Protein AF-A0A447P394-F1 (afdb_monomer)

Radius of gyration: 17.94 Å; Cα contacts (8 Å, |Δi|>4): 133; chains: 1; bounding box: 51×31×43 Å

Secondary structure (DSSP, 8-state):
---TT--HHHHHHHHTS-HHHHHHHHHHHHHHHHHHHHHH--SSPPPEEE-GGG-EEESSTTSPEEEEEEETTEEEEEEESSS------------SS------------GGGGS--

InterPro domains:
  IPR037143 4'-phosphopantetheinyl transferase domain superfamily [G3DSA:3.90.470.20] (10-100)
  IPR037143 4'-phosphopantetheinyl transferase domain superfamily [SSF56214] (18-76)

Organism: NCBI:txid1160765

Nearest PDB structures (foldseek):
  1qr0-assembly1_A  TM=7.899E-01  e=1.408E-03  Bacillus subtilis
  1ftf-assembly1_C  TM=7.810E-01  e=9.861E-02  Streptococcus pneumoniae
  2qlz-assembly1_A  TM=2.140E-01  e=2.091E+00  unclassified
  2xig-assembly1_C  TM=2.337E-01  e=6.049E+00  Helicobacter pylori 26695
  2qlz-assembly2_C  TM=2.246E-01  e=9.010E+00  unclassified

Solvent-accessible surface area (backbone atoms only — not comparable to full-atom values): 7381 Å² total; per-residue (Å²): 136,80,51,89,28,57,40,71,66,56,57,55,55,37,69,76,39,60,70,82,54,23,56,54,50,53,51,50,52,25,53,50,20,52,50,40,28,76,75,70,68,38,73,51,42,73,61,72,40,70,44,87,94,69,47,63,41,57,68,57,81,89,54,64,28,46,24,73,28,63,30,92,91,45,73,48,75,45,76,26,94,64,72,79,50,84,48,87,54,79,70,85,75,82,73,86,78,75,96,68,100,74,81,74,77,72,85,66,59,79,77,74,68,78,80,119

pLDDT: mean 84.81, std 17.84, range [40.28, 97.94]

Structure (mmCIF, N/CA/C/O backbone):
data_AF-A0A447P394-F1
#
_entry.id   AF-A0A447P394-F1
#
loop_
_atom_site.group_PDB
_atom_site.id
_atom_site.type_symbol
_atom_site.label_atom_id
_atom_site.label_alt_id
_atom_site.label_comp_id
_atom_site.label_asym_id
_atom_site.label_entity_id
_atom_site.label_seq_id
_atom_site.pdbx_PDB_ins_code
_atom_site.Cartn_x
_atom_site.Cartn_y
_atom_site.Cartn_z
_atom_site.occupancy
_atom_site.B_iso_or_equiv
_atom_site.auth_seq_id
_atom_site.auth_comp_id
_atom_site.auth_asym_id
_atom_site.auth_atom_id
_atom_site.pdbx_PDB_model_num
ATOM 1 N N . MET A 1 1 ? 1.479 -15.631 -7.890 1.00 55.25 1 MET A N 1
ATOM 2 C CA . MET A 1 1 ? 0.021 -15.414 -8.017 1.00 55.25 1 MET A CA 1
ATOM 3 C C . MET A 1 1 ? -0.267 -13.953 -7.721 1.00 55.25 1 MET A C 1
ATOM 5 O O . MET A 1 1 ? 0.399 -13.396 -6.858 1.00 55.25 1 MET A O 1
ATOM 9 N N . VAL A 1 2 ? -1.174 -13.323 -8.465 1.00 76.94 2 VAL A N 1
ATOM 10 C CA . VAL A 1 2 ? -1.636 -11.955 -8.175 1.00 76.94 2 VAL A CA 1
ATOM 11 C C . VAL A 1 2 ? -2.869 -12.081 -7.276 1.00 76.94 2 VAL A C 1
ATOM 13 O O . VAL A 1 2 ? -3.701 -12.941 -7.552 1.00 76.94 2 VAL A O 1
ATOM 16 N N . SER A 1 3 ? -2.949 -11.315 -6.182 1.00 82.44 3 SER A N 1
ATOM 17 C CA . SER A 1 3 ? -4.080 -11.415 -5.244 1.00 82.44 3 SER A CA 1
ATOM 18 C C . SER A 1 3 ? -5.396 -11.106 -5.962 1.00 82.44 3 SER A C 1
ATOM 20 O O . SER A 1 3 ? -5.480 -10.130 -6.706 1.00 82.44 3 SER A O 1
ATOM 22 N N . ILE A 1 4 ? -6.422 -11.928 -5.718 1.00 92.19 4 ILE A N 1
ATOM 23 C CA . ILE A 1 4 ? -7.781 -11.721 -6.250 1.00 92.19 4 ILE A CA 1
ATOM 24 C C . ILE A 1 4 ? -8.477 -10.509 -5.621 1.00 92.19 4 ILE A C 1
ATOM 26 O O . ILE A 1 4 ? -9.520 -10.085 -6.101 1.00 92.19 4 ILE A O 1
ATOM 30 N N . ARG A 1 5 ? -7.904 -9.972 -4.539 1.00 95.56 5 ARG A N 1
ATOM 31 C CA . ARG A 1 5 ? -8.424 -8.832 -3.779 1.00 95.56 5 ARG A CA 1
ATOM 32 C C . ARG A 1 5 ? -7.877 -7.501 -4.284 1.00 95.56 5 ARG A C 1
ATOM 34 O O . ARG A 1 5 ? -8.096 -6.470 -3.658 1.00 95.56 5 ARG A O 1
ATOM 41 N N . LEU A 1 6 ? -7.107 -7.503 -5.372 1.00 95.31 6 LEU A N 1
ATOM 42 C CA . LEU A 1 6 ? -6.669 -6.263 -5.997 1.00 95.31 6 LEU A CA 1
ATOM 43 C C . LEU A 1 6 ? -7.812 -5.631 -6.777 1.00 95.31 6 LEU A C 1
ATOM 45 O O . LEU A 1 6 ? -8.482 -6.288 -7.570 1.00 95.31 6 LEU A O 1
ATOM 49 N N . SER A 1 7 ? -7.961 -4.323 -6.603 1.00 92.44 7 SER A N 1
ATOM 50 C CA . SER A 1 7 ? -8.903 -3.544 -7.386 1.00 92.44 7 SER A CA 1
ATOM 51 C C . SER A 1 7 ? -8.500 -3.476 -8.859 1.00 92.44 7 SER A C 1
ATOM 53 O O . SER A 1 7 ? -7.319 -3.545 -9.232 1.00 92.44 7 SER A O 1
ATOM 55 N N . SER A 1 8 ? -9.487 -3.253 -9.726 1.00 90.94 8 SER A N 1
ATOM 56 C CA . SER A 1 8 ? -9.238 -3.038 -11.159 1.00 90.94 8 SER A CA 1
ATOM 57 C C . SER A 1 8 ? -8.299 -1.850 -11.408 1.00 90.94 8 SER A C 1
ATOM 59 O O . SER A 1 8 ? -7.454 -1.907 -12.305 1.00 90.94 8 SER A O 1
ATOM 61 N N . SER A 1 9 ? -8.382 -0.799 -10.582 1.00 91.25 9 SER A N 1
ATOM 62 C CA . SER A 1 9 ? -7.489 0.362 -10.662 1.00 91.25 9 SER A CA 1
ATOM 63 C C . SER A 1 9 ? -6.030 -0.008 -10.387 1.00 91.25 9 SER A C 1
ATOM 65 O O . SER A 1 9 ? -5.157 0.433 -11.134 1.00 91.25 9 SER A O 1
ATOM 67 N N . CYS A 1 10 ? -5.756 -0.899 -9.424 1.00 93.31 10 CYS A N 1
ATOM 68 C CA . CYS A 1 10 ? -4.403 -1.414 -9.193 1.00 93.31 10 CYS A CA 1
ATOM 69 C C . CYS A 1 10 ? -3.853 -2.137 -10.430 1.00 93.31 10 CYS A C 1
ATOM 71 O O . CYS A 1 10 ? -2.692 -1.951 -10.793 1.00 93.31 10 CYS A O 1
ATOM 73 N N . HIS A 1 11 ? -4.669 -2.947 -11.109 1.00 93.06 11 HIS A N 1
ATOM 74 C CA . HIS A 1 11 ? -4.234 -3.637 -12.326 1.00 93.06 11 HIS A CA 1
ATOM 75 C C . HIS A 1 11 ? -3.952 -2.678 -13.486 1.00 93.06 11 HIS A C 1
ATOM 77 O O . HIS A 1 11 ? -2.992 -2.886 -14.231 1.00 93.06 11 HIS A O 1
ATOM 83 N N . ILE A 1 12 ? -4.766 -1.632 -13.640 1.00 94.06 12 ILE A N 1
ATOM 84 C CA . ILE A 1 12 ? -4.570 -0.600 -14.664 1.00 94.06 12 ILE A CA 1
ATOM 85 C C . ILE A 1 12 ? -3.292 0.194 -14.375 1.00 94.06 12 ILE A C 1
ATOM 87 O O . ILE A 1 12 ? -2.448 0.325 -15.260 1.00 94.06 12 ILE A O 1
ATOM 91 N N . GLU A 1 13 ? -3.096 0.647 -13.134 1.00 94.25 13 GLU A N 1
ATOM 92 C CA . GLU A 1 13 ? -1.883 1.362 -12.722 1.00 94.25 13 GLU A CA 1
ATOM 93 C C . GLU A 1 13 ? -0.634 0.504 -12.951 1.00 94.25 13 GLU A C 1
ATOM 95 O O . GLU A 1 13 ? 0.329 0.948 -13.576 1.00 94.25 13 GLU A O 1
ATOM 100 N N . ALA A 1 14 ? -0.679 -0.768 -12.545 1.00 94.69 14 ALA A N 1
ATOM 101 C CA . ALA A 1 14 ? 0.417 -1.708 -12.735 1.00 94.69 14 ALA A CA 1
ATOM 102 C C . ALA A 1 14 ? 0.816 -1.872 -14.211 1.00 94.69 14 ALA A C 1
ATOM 104 O O . ALA A 1 14 ? 2.005 -1.994 -14.509 1.00 94.69 14 ALA A O 1
ATOM 105 N N . ARG A 1 15 ? -0.147 -1.868 -15.146 1.00 94.69 15 ARG A N 1
ATOM 106 C CA . ARG A 1 15 ? 0.130 -1.975 -16.592 1.00 94.69 15 ARG A CA 1
ATOM 107 C C . ARG A 1 15 ? 0.914 -0.780 -17.130 1.00 94.69 15 ARG A C 1
ATOM 109 O O . ARG A 1 15 ? 1.709 -0.970 -18.046 1.00 94.69 15 ARG A O 1
ATOM 116 N N . ASN A 1 16 ? 0.749 0.393 -16.523 1.00 95.75 16 ASN A N 1
ATOM 117 C CA . ASN A 1 16 ? 1.428 1.626 -16.919 1.00 95.75 16 ASN A CA 1
ATOM 118 C C . ASN A 1 16 ? 2.845 1.757 -16.325 1.00 95.75 16 ASN A C 1
ATOM 120 O O . ASN A 1 16 ? 3.561 2.707 -16.639 1.00 95.75 16 ASN A O 1
ATOM 124 N N . LEU A 1 17 ? 3.277 0.818 -15.474 1.00 94.56 17 LEU A N 1
ATOM 125 C CA . LEU A 1 17 ? 4.602 0.834 -14.853 1.00 94.56 17 LEU A CA 1
ATOM 126 C C . LEU A 1 17 ? 5.644 0.037 -15.664 1.00 94.56 17 LEU A C 1
ATOM 128 O O . LEU A 1 17 ? 5.331 -1.025 -16.212 1.00 94.56 17 LEU A O 1
ATOM 132 N N . PRO A 1 18 ? 6.928 0.456 -15.645 1.00 95.38 18 PRO A N 1
ATOM 133 C CA . PRO A 1 18 ? 8.033 -0.364 -16.137 1.00 95.38 18 PRO A CA 1
ATOM 134 C C . PRO A 1 18 ? 8.060 -1.741 -15.462 1.00 95.38 18 PRO A C 1
ATOM 136 O O . PRO A 1 18 ? 7.773 -1.849 -14.269 1.00 95.38 18 PRO A O 1
ATOM 139 N N . ALA A 1 19 ? 8.477 -2.785 -16.185 1.00 90.44 19 ALA A N 1
ATOM 140 C CA . ALA A 1 19 ? 8.391 -4.177 -15.722 1.00 90.44 19 ALA A CA 1
ATOM 141 C C . ALA A 1 19 ? 8.983 -4.409 -14.315 1.00 90.44 19 ALA A C 1
ATOM 143 O O . ALA A 1 19 ? 8.350 -5.052 -13.478 1.00 90.44 19 ALA A O 1
ATOM 144 N N . HIS A 1 20 ? 10.149 -3.821 -14.021 1.00 85.88 20 HIS A N 1
ATOM 145 C CA . HIS A 1 20 ? 10.804 -3.946 -12.713 1.00 85.88 20 HIS A CA 1
ATOM 146 C C . HIS A 1 20 ? 10.006 -3.298 -11.563 1.00 85.88 20 HIS A C 1
ATOM 148 O O . HIS A 1 20 ? 10.051 -3.778 -10.431 1.00 85.88 20 HIS A O 1
ATOM 154 N N . ARG A 1 21 ? 9.245 -2.227 -11.838 1.00 91.25 21 ARG A N 1
ATOM 155 C CA . ARG A 1 21 ? 8.359 -1.571 -10.859 1.00 91.25 21 ARG A CA 1
ATOM 156 C C . ARG A 1 21 ? 7.014 -2.272 -10.756 1.00 91.25 21 ARG A C 1
ATOM 158 O O . ARG A 1 21 ? 6.488 -2.386 -9.656 1.00 91.25 21 ARG A O 1
ATOM 165 N N . ARG A 1 22 ? 6.491 -2.778 -11.876 1.00 94.81 22 ARG A N 1
ATOM 166 C CA . ARG A 1 22 ? 5.201 -3.471 -11.954 1.00 94.81 22 ARG A CA 1
ATOM 167 C C . ARG A 1 22 ? 5.134 -4.666 -11.010 1.00 94.81 22 ARG A C 1
ATOM 169 O O . ARG A 1 22 ? 4.173 -4.789 -10.258 1.00 94.81 22 ARG A O 1
ATOM 176 N N . THR A 1 23 ? 6.163 -5.514 -11.008 1.00 92.25 23 THR A N 1
ATOM 177 C CA . THR A 1 23 ? 6.204 -6.691 -10.125 1.00 92.25 23 THR A CA 1
ATOM 178 C C . THR A 1 23 ? 6.201 -6.290 -8.652 1.00 92.25 23 THR A C 1
ATOM 180 O O . THR A 1 23 ? 5.413 -6.826 -7.879 1.00 92.25 23 THR A O 1
ATOM 183 N N . ARG A 1 24 ? 7.030 -5.310 -8.265 1.00 93.19 24 ARG A N 1
ATOM 184 C CA . ARG A 1 24 ? 7.086 -4.808 -6.881 1.00 93.19 24 ARG A CA 1
ATOM 185 C C . ARG A 1 24 ? 5.772 -4.169 -6.444 1.00 93.19 24 ARG A C 1
ATOM 187 O O . ARG A 1 24 ? 5.320 -4.433 -5.339 1.00 93.19 24 ARG A O 1
ATOM 194 N N . PHE A 1 25 ? 5.163 -3.374 -7.320 1.00 95.00 25 PHE A N 1
ATOM 195 C CA . PHE A 1 25 ? 3.874 -2.736 -7.081 1.00 95.00 25 PHE A CA 1
ATOM 196 C C . PHE A 1 25 ? 2.764 -3.769 -6.848 1.00 95.00 25 PHE A C 1
ATOM 198 O O . PHE A 1 25 ? 2.064 -3.701 -5.845 1.00 95.00 25 PHE A O 1
ATOM 205 N N . LEU A 1 26 ? 2.631 -4.766 -7.729 1.00 95.81 26 LEU A N 1
ATOM 206 C CA . LEU A 1 26 ? 1.613 -5.810 -7.572 1.00 95.81 26 LEU A CA 1
ATOM 207 C C . LEU A 1 26 ? 1.853 -6.666 -6.324 1.00 95.81 26 LEU A C 1
ATOM 209 O O . LEU A 1 26 ? 0.895 -7.021 -5.642 1.00 95.81 26 LEU A O 1
ATOM 213 N N . ALA A 1 27 ? 3.112 -6.983 -6.012 1.00 94.94 27 ALA A N 1
ATOM 214 C CA . ALA A 1 27 ? 3.458 -7.762 -4.829 1.00 94.94 27 ALA A CA 1
ATOM 215 C C . ALA A 1 27 ? 3.126 -7.013 -3.529 1.00 94.94 27 ALA A C 1
ATOM 217 O O . ALA A 1 27 ? 2.492 -7.586 -2.647 1.00 94.94 27 ALA A O 1
ATOM 218 N N . SER A 1 28 ? 3.498 -5.732 -3.418 1.00 96.19 28 SER A N 1
ATOM 219 C CA . SER A 1 28 ? 3.218 -4.937 -2.216 1.00 96.19 28 SER A CA 1
ATOM 220 C C . SER A 1 28 ? 1.730 -4.663 -2.026 1.00 96.19 28 SER A C 1
ATOM 222 O O . SER A 1 28 ? 1.220 -4.814 -0.917 1.00 96.19 28 SER A O 1
ATOM 224 N N . ARG A 1 29 ? 1.009 -4.332 -3.103 1.00 97.50 29 ARG A N 1
ATOM 225 C CA . ARG A 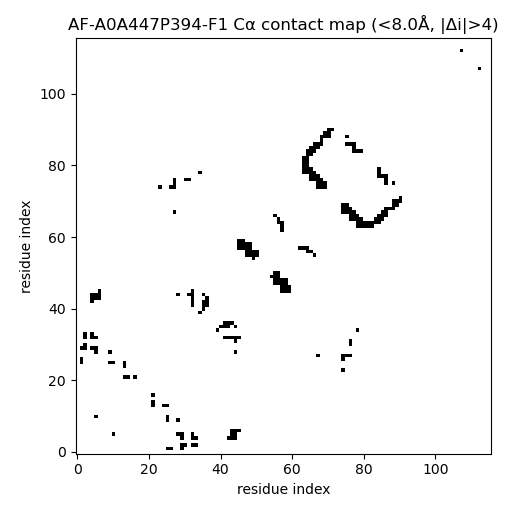1 29 ? -0.452 -4.172 -3.069 1.00 97.50 29 ARG A CA 1
ATOM 226 C C . ARG A 1 29 ? -1.148 -5.480 -2.721 1.00 97.50 29 ARG A C 1
ATOM 228 O O . ARG A 1 29 ? -2.059 -5.468 -1.905 1.00 97.50 29 ARG A O 1
ATOM 235 N N . GLY A 1 30 ? -0.695 -6.596 -3.294 1.00 97.50 30 GLY A N 1
ATOM 236 C CA . GLY A 1 30 ? -1.232 -7.919 -2.995 1.00 97.50 30 GLY A CA 1
ATOM 237 C C . GLY A 1 30 ? -1.071 -8.257 -1.519 1.00 97.50 30 GLY A C 1
ATOM 238 O O . GLY A 1 30 ? -2.058 -8.563 -0.868 1.00 97.50 30 GLY A O 1
ATOM 239 N N . LEU A 1 31 ? 0.139 -8.112 -0.971 1.00 97.06 31 LEU A N 1
ATOM 240 C CA . LEU A 1 31 ? 0.400 -8.386 0.443 1.00 97.06 31 LEU A CA 1
ATOM 241 C C . LEU A 1 31 ? -0.459 -7.516 1.371 1.00 97.06 31 LEU A C 1
ATOM 243 O O . LEU A 1 31 ? -1.044 -8.023 2.323 1.00 97.06 31 LEU A O 1
ATOM 247 N N . LEU A 1 32 ? -0.582 -6.221 1.069 1.00 97.88 32 LEU A N 1
ATOM 248 C CA . LEU A 1 32 ? -1.448 -5.324 1.830 1.00 97.88 32 LEU A CA 1
ATOM 249 C C . LEU A 1 32 ? -2.928 -5.732 1.728 1.00 97.88 32 LEU A C 1
ATOM 251 O O . LEU A 1 32 ? -3.626 -5.697 2.733 1.00 97.88 32 LEU A O 1
ATOM 255 N N . ALA A 1 33 ? -3.398 -6.164 0.554 1.00 97.94 33 ALA A N 1
ATOM 256 C CA . ALA A 1 33 ? -4.774 -6.627 0.359 1.00 97.94 33 ALA A CA 1
ATOM 257 C C . ALA A 1 33 ? -5.070 -7.888 1.181 1.00 97.94 33 ALA A C 1
ATOM 259 O O . ALA A 1 33 ? -6.115 -7.987 1.818 1.00 97.94 33 ALA A O 1
ATOM 260 N N . GLU A 1 34 ? -4.123 -8.829 1.210 1.00 97.31 34 GLU A N 1
ATOM 261 C CA . GLU A 1 34 ? -4.202 -10.021 2.053 1.00 97.31 34 GLU A CA 1
ATOM 262 C C . GLU A 1 34 ? -4.269 -9.652 3.541 1.00 97.31 34 GLU A C 1
ATOM 264 O O . GLU A 1 34 ? -5.128 -10.164 4.252 1.00 97.31 34 GLU A O 1
ATOM 269 N N . LEU A 1 35 ? -3.419 -8.733 4.014 1.00 96.56 35 LEU A N 1
ATOM 270 C CA . LEU A 1 35 ? -3.440 -8.275 5.410 1.00 96.56 35 LEU A CA 1
ATOM 271 C C . LEU A 1 35 ? -4.759 -7.581 5.774 1.00 96.56 35 LEU A C 1
ATOM 273 O O . LEU A 1 35 ? -5.328 -7.868 6.825 1.00 96.56 35 LEU A O 1
ATOM 277 N N . MET A 1 36 ? -5.273 -6.714 4.897 1.00 97.31 36 MET A N 1
ATOM 278 C CA . MET A 1 36 ? -6.566 -6.049 5.090 1.00 97.31 36 MET A CA 1
ATOM 279 C C . MET A 1 36 ? -7.717 -7.056 5.174 1.00 97.31 36 MET A C 1
ATOM 281 O O . MET A 1 36 ? -8.592 -6.925 6.029 1.00 97.31 36 MET A O 1
ATOM 285 N N . PHE A 1 37 ? -7.698 -8.091 4.336 1.00 97.00 37 PHE A N 1
ATOM 286 C CA . PHE A 1 37 ? -8.684 -9.162 4.401 1.00 97.00 37 PHE A CA 1
ATOM 287 C C . PHE A 1 37 ? -8.564 -9.976 5.693 1.00 97.00 37 PHE A C 1
ATOM 289 O O . PHE A 1 37 ? -9.561 -10.179 6.379 1.00 97.00 37 PHE A O 1
ATOM 296 N N . MET A 1 38 ? -7.354 -10.412 6.048 1.00 96.19 38 MET A N 1
ATOM 297 C CA . MET A 1 38 ? -7.128 -11.268 7.216 1.00 96.19 38 MET A CA 1
ATOM 298 C C . MET A 1 38 ? -7.446 -10.570 8.543 1.00 96.19 38 MET A C 1
ATOM 300 O O . MET A 1 38 ? -7.933 -11.227 9.458 1.00 96.19 38 MET A O 1
ATOM 304 N N . LEU A 1 39 ? -7.166 -9.269 8.662 1.00 95.00 39 LEU A N 1
ATOM 305 C CA . LEU A 1 39 ? -7.286 -8.539 9.930 1.00 95.00 39 LEU A CA 1
ATOM 306 C C . LEU A 1 39 ? -8.580 -7.727 10.051 1.00 95.00 39 LEU A C 1
ATOM 308 O O . LEU A 1 39 ? -9.059 -7.523 11.163 1.00 95.00 39 LEU A O 1
ATOM 312 N N . TYR A 1 40 ? -9.157 -7.284 8.930 1.00 95.50 40 TYR A N 1
ATOM 313 C CA . TYR A 1 40 ? -10.333 -6.403 8.917 1.00 95.50 40 TYR A CA 1
ATOM 314 C C . TYR A 1 40 ? -11.501 -6.948 8.083 1.00 95.50 40 TYR A C 1
ATOM 316 O O . TYR A 1 40 ? -12.532 -6.290 7.979 1.00 95.50 40 TYR A O 1
ATOM 324 N N . GLY A 1 41 ? -11.367 -8.126 7.461 1.00 96.69 41 GLY A N 1
ATOM 325 C CA . GLY A 1 41 ? -12.419 -8.723 6.628 1.00 96.69 41 GLY A CA 1
ATOM 326 C C . GLY A 1 41 ? -12.682 -7.981 5.313 1.00 96.69 41 GLY A C 1
ATOM 327 O O . GLY A 1 41 ? -13.685 -8.234 4.648 1.00 96.69 41 GLY A O 1
ATOM 328 N N . ILE A 1 42 ? -11.800 -7.059 4.918 1.00 97.00 42 ILE A N 1
ATOM 329 C CA . ILE A 1 42 ? -11.984 -6.221 3.732 1.00 97.00 42 ILE A CA 1
ATOM 330 C C . ILE A 1 42 ? -11.607 -7.016 2.471 1.00 97.00 42 ILE A C 1
ATOM 332 O O . ILE A 1 42 ? -10.449 -7.372 2.259 1.00 97.00 42 ILE A O 1
ATOM 336 N N . GLY A 1 43 ? -12.611 -7.321 1.643 1.00 96.69 43 GLY A N 1
ATOM 337 C CA . GLY A 1 43 ? -12.492 -8.221 0.487 1.00 96.69 43 GLY A CA 1
ATOM 338 C C . GLY A 1 43 ? -11.797 -7.642 -0.750 1.00 96.69 43 GLY A C 1
ATOM 339 O O . GLY A 1 43 ? -11.401 -8.406 -1.627 1.00 96.69 43 GLY A O 1
ATOM 340 N N . GLU A 1 44 ? -11.615 -6.326 -0.819 1.00 97.31 44 GLU A N 1
ATOM 341 C CA . GLU A 1 44 ? -10.917 -5.634 -1.905 1.00 97.31 44 GLU A CA 1
ATOM 342 C C . GLU A 1 44 ? -10.003 -4.561 -1.314 1.00 97.31 44 GLU A C 1
ATOM 344 O O . GLU A 1 44 ? -10.388 -3.865 -0.376 1.00 97.31 44 GLU A O 1
ATOM 349 N N . LEU A 1 45 ? -8.788 -4.422 -1.849 1.00 97.69 45 LEU A N 1
ATOM 350 C CA . LEU A 1 45 ? -7.816 -3.448 -1.365 1.00 97.69 45 LEU A CA 1
ATOM 351 C C . LEU A 1 45 ? -8.404 -2.027 -1.421 1.00 97.69 45 LEU A C 1
ATOM 353 O O . LEU A 1 45 ? -8.697 -1.548 -2.522 1.00 97.69 45 LEU A O 1
ATOM 357 N N . PRO A 1 46 ? -8.512 -1.322 -0.278 1.00 97.00 46 PRO A N 1
ATOM 358 C CA . PRO A 1 46 ? -9.018 0.041 -0.267 1.00 97.00 46 PRO A CA 1
ATOM 359 C C . PRO A 1 46 ? -8.141 0.979 -1.089 1.00 97.00 46 PRO A C 1
ATOM 361 O O . PRO A 1 46 ? -6.942 0.755 -1.264 1.00 97.00 46 PRO A O 1
ATOM 364 N N . GLU A 1 47 ? -8.738 2.064 -1.575 1.00 96.56 47 GLU A N 1
ATOM 365 C CA . GLU A 1 47 ? -8.029 3.027 -2.407 1.00 96.56 47 GLU A CA 1
ATOM 366 C C . GLU A 1 47 ? -6.853 3.664 -1.656 1.00 96.56 47 GLU A C 1
ATOM 368 O O . GLU A 1 47 ? -6.991 4.130 -0.522 1.00 96.56 47 GLU A O 1
ATOM 373 N N . ILE A 1 48 ? -5.695 3.712 -2.318 1.00 96.56 48 ILE A N 1
ATOM 374 C CA . ILE A 1 48 ? -4.464 4.270 -1.765 1.00 96.56 48 ILE A CA 1
ATOM 375 C C . ILE A 1 48 ? -4.130 5.561 -2.494 1.00 96.56 48 ILE A C 1
ATOM 377 O O . ILE A 1 48 ? -3.988 5.585 -3.714 1.00 96.56 48 ILE A O 1
ATOM 381 N N . ILE A 1 49 ? -3.950 6.622 -1.719 1.00 95.19 49 ILE A N 1
ATOM 382 C CA . ILE A 1 49 ? -3.534 7.940 -2.182 1.00 95.19 49 ILE A CA 1
ATOM 383 C C . ILE A 1 49 ? -2.100 8.225 -1.741 1.00 95.19 49 ILE A C 1
ATOM 385 O O . ILE A 1 49 ? -1.594 7.650 -0.775 1.00 95.19 49 ILE A O 1
ATOM 389 N N . ILE A 1 50 ? -1.442 9.140 -2.445 1.00 93.88 50 ILE A N 1
ATOM 390 C CA . ILE A 1 50 ? -0.138 9.666 -2.047 1.00 93.88 50 ILE A CA 1
ATOM 391 C C . ILE A 1 50 ? -0.371 10.974 -1.293 1.00 93.88 50 ILE A C 1
ATOM 393 O O . ILE A 1 50 ? -0.876 11.941 -1.860 1.00 93.88 50 ILE A O 1
ATOM 397 N N . GLN A 1 51 ? -0.037 10.994 -0.004 1.00 89.31 51 GLN A N 1
ATOM 398 C CA . GLN A 1 51 ? -0.118 12.192 0.828 1.00 89.31 51 GLN A CA 1
ATOM 399 C C . GLN A 1 51 ? 1.032 13.166 0.523 1.00 89.31 51 GLN A C 1
ATOM 401 O O . GLN A 1 51 ? 1.976 12.858 -0.216 1.00 89.31 51 GLN A O 1
ATOM 406 N N . ALA A 1 52 ? 0.981 14.351 1.142 1.00 78.62 52 ALA A N 1
ATOM 407 C CA . ALA A 1 52 ? 2.093 15.294 1.133 1.00 78.62 52 ALA A CA 1
ATOM 408 C C . ALA A 1 52 ? 3.400 14.585 1.542 1.00 78.62 52 ALA A C 1
ATOM 410 O O . ALA A 1 52 ? 3.408 13.764 2.457 1.00 78.62 52 ALA A O 1
ATOM 411 N N . LYS A 1 53 ? 4.507 14.902 0.857 1.00 82.00 53 LYS A N 1
ATOM 412 C CA . LYS A 1 53 ? 5.827 14.246 1.002 1.00 82.00 53 LYS A CA 1
ATOM 413 C C . LYS A 1 53 ? 5.938 12.820 0.435 1.00 82.00 53 LYS A C 1
ATOM 415 O O . LYS A 1 53 ? 6.957 12.173 0.645 1.00 82.00 53 LYS A O 1
ATOM 420 N N . GLY A 1 54 ? 4.945 12.332 -0.310 1.00 86.88 54 GLY A N 1
ATOM 421 C CA . GLY A 1 54 ? 5.066 11.074 -1.056 1.00 86.88 54 GLY A CA 1
ATOM 422 C C . GLY A 1 54 ? 4.693 9.810 -0.273 1.00 86.88 54 GLY A C 1
ATOM 423 O O . GLY A 1 54 ? 4.854 8.709 -0.798 1.00 86.88 54 GLY A O 1
ATOM 424 N N . LYS A 1 55 ? 4.190 9.941 0.962 1.00 89.81 55 LYS A N 1
ATOM 425 C CA . LYS A 1 55 ? 3.802 8.801 1.808 1.00 89.81 55 LYS A CA 1
ATOM 426 C C . LYS A 1 55 ? 2.477 8.197 1.313 1.00 89.81 55 LYS A C 1
ATOM 428 O O . LYS A 1 55 ? 1.486 8.927 1.239 1.00 89.81 55 LYS A O 1
ATOM 433 N N . PRO A 1 56 ? 2.418 6.899 0.968 1.00 94.69 56 PRO A N 1
ATOM 434 C CA . PRO A 1 56 ? 1.158 6.250 0.631 1.00 94.69 56 PRO A CA 1
ATOM 435 C C . PRO A 1 56 ? 0.292 6.068 1.884 1.00 94.69 56 PRO A C 1
ATOM 437 O O . PRO A 1 56 ? 0.805 5.721 2.945 1.00 94.69 56 PRO A O 1
ATOM 440 N N . ALA A 1 57 ? -1.015 6.270 1.746 1.00 95.88 57 ALA A N 1
ATOM 441 C CA . ALA A 1 57 ? -2.008 6.027 2.791 1.00 95.88 57 ALA A CA 1
ATOM 442 C C . ALA A 1 57 ? -3.353 5.645 2.169 1.00 95.88 57 ALA A C 1
ATOM 444 O O . ALA A 1 57 ? -3.596 5.931 0.995 1.00 95.88 57 ALA A O 1
ATOM 445 N N . PHE A 1 58 ? -4.243 5.028 2.941 1.00 96.38 58 PHE A N 1
ATOM 446 C CA . PHE A 1 58 ? -5.609 4.814 2.477 1.00 96.38 58 PHE A CA 1
ATOM 447 C C . PHE A 1 58 ? -6.349 6.152 2.355 1.00 96.38 58 PHE A C 1
ATOM 449 O O . PHE A 1 58 ? -6.079 7.095 3.103 1.00 96.38 58 PHE A O 1
ATOM 456 N N . ARG A 1 59 ? -7.268 6.251 1.385 1.00 95.88 59 ARG A N 1
ATOM 457 C CA . ARG A 1 59 ? -8.124 7.436 1.226 1.00 95.88 59 ARG A CA 1
ATOM 458 C C . ARG A 1 59 ? -9.044 7.620 2.433 1.00 95.88 59 ARG A C 1
ATOM 460 O O . ARG A 1 59 ? -9.229 8.750 2.883 1.00 95.88 59 ARG A O 1
ATOM 467 N N . ASP A 1 60 ? -9.617 6.526 2.930 1.00 95.31 60 ASP A N 1
ATOM 468 C CA . ASP A 1 60 ? -10.404 6.528 4.160 1.00 95.31 60 ASP A CA 1
ATOM 469 C C . ASP A 1 60 ? -9.470 6.630 5.372 1.00 95.31 60 ASP A C 1
ATOM 471 O O . ASP A 1 60 ? -8.589 5.795 5.572 1.00 95.31 60 ASP A O 1
ATOM 475 N N . LYS A 1 61 ? -9.670 7.679 6.174 1.00 92.62 61 LYS A N 1
ATOM 476 C CA . LYS A 1 61 ? -8.859 7.990 7.357 1.00 92.62 61 LYS A CA 1
ATOM 477 C C . LYS A 1 61 ? -9.172 7.097 8.558 1.00 92.62 61 LYS A C 1
ATOM 479 O O . LYS A 1 61 ? -8.412 7.125 9.517 1.00 92.62 61 LYS A O 1
ATOM 484 N N . ASN A 1 62 ? -10.270 6.342 8.515 1.00 93.69 62 ASN A N 1
ATOM 485 C CA . ASN A 1 62 ? -10.637 5.389 9.564 1.00 93.69 62 ASN A CA 1
ATOM 486 C C . ASN A 1 62 ? -9.949 4.029 9.384 1.00 93.69 62 ASN A C 1
ATOM 488 O O . ASN A 1 62 ? -10.049 3.167 10.255 1.00 93.69 62 ASN A O 1
ATOM 492 N N . LEU A 1 63 ? -9.278 3.818 8.248 1.00 95.56 63 LEU A N 1
ATOM 493 C CA . LEU A 1 63 ? -8.519 2.606 7.982 1.00 95.56 63 LEU A CA 1
ATOM 494 C C . LEU A 1 63 ? -7.135 2.653 8.650 1.00 95.56 63 LEU A C 1
ATOM 496 O O . LEU A 1 63 ? -6.584 3.736 8.859 1.00 95.56 63 LEU A O 1
ATOM 500 N N . PRO A 1 64 ? -6.553 1.481 8.962 1.00 96.38 64 PRO A N 1
ATOM 501 C CA . PRO A 1 64 ? -5.256 1.383 9.626 1.00 96.38 64 PRO A CA 1
ATOM 502 C C . PRO A 1 64 ? -4.126 2.074 8.859 1.00 96.38 64 PRO A C 1
ATOM 504 O O . PRO A 1 64 ? -4.075 2.078 7.624 1.00 96.38 64 PRO A O 1
ATOM 507 N N . GLY A 1 65 ? -3.156 2.591 9.612 1.00 96.44 65 GLY A N 1
ATOM 508 C CA . GLY A 1 65 ? -1.898 3.061 9.049 1.00 96.44 65 GLY A CA 1
ATOM 509 C C . GLY A 1 65 ? -1.085 1.895 8.486 1.00 96.44 65 GLY A C 1
ATOM 510 O O . GLY A 1 65 ? -1.081 0.801 9.047 1.00 96.44 65 GLY A O 1
ATOM 511 N N . PHE A 1 66 ? -0.361 2.123 7.391 1.00 97.69 66 PHE A N 1
ATOM 512 C CA . PHE A 1 66 ? 0.539 1.120 6.826 1.00 97.69 66 PHE A CA 1
ATOM 513 C C . PHE A 1 66 ? 1.859 1.729 6.353 1.00 97.69 66 PHE A C 1
ATOM 515 O O . PHE A 1 66 ? 1.981 2.936 6.133 1.00 97.69 66 PHE A O 1
ATOM 522 N N . SER A 1 67 ? 2.855 0.869 6.159 1.00 97.25 67 SER A N 1
ATOM 523 C CA . SER A 1 67 ? 4.137 1.204 5.545 1.00 97.25 67 SER A CA 1
ATOM 524 C C . SER A 1 67 ? 4.560 0.102 4.580 1.00 97.25 67 SER A C 1
ATOM 526 O O . SER A 1 67 ? 4.274 -1.070 4.813 1.00 97.25 67 SER A O 1
ATOM 528 N N . ILE A 1 68 ? 5.229 0.471 3.488 1.00 96.56 68 ILE A N 1
ATOM 529 C CA . ILE A 1 68 ? 5.727 -0.462 2.471 1.00 96.56 68 ILE A CA 1
ATOM 530 C C . ILE A 1 68 ? 7.224 -0.229 2.312 1.00 96.56 68 ILE A C 1
ATOM 532 O O . ILE A 1 68 ? 7.642 0.903 2.074 1.00 96.56 68 ILE A O 1
ATOM 536 N N . SER A 1 69 ? 8.007 -1.302 2.378 1.00 96.06 69 SER A N 1
ATOM 537 C CA . SER A 1 69 ? 9.458 -1.265 2.212 1.00 96.06 69 SER A CA 1
ATOM 538 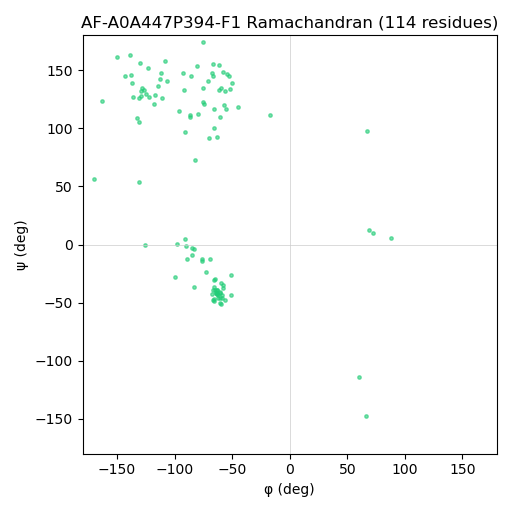C C . SER A 1 69 ? 9.942 -2.304 1.205 1.00 96.06 69 SER A C 1
ATOM 540 O O . SER A 1 69 ? 9.273 -3.306 0.940 1.00 96.06 69 SER A O 1
ATOM 542 N N . TYR A 1 70 ? 11.113 -2.055 0.622 1.00 94.38 70 TYR A N 1
ATOM 543 C CA . TYR A 1 70 ? 11.716 -2.906 -0.399 1.00 94.38 70 TYR A CA 1
ATOM 544 C C . TYR A 1 70 ? 13.206 -3.089 -0.116 1.00 94.38 70 TYR A C 1
ATOM 546 O O . TYR A 1 70 ? 13.943 -2.109 -0.062 1.00 94.38 70 TYR A O 1
ATOM 554 N N . ALA A 1 71 ? 13.674 -4.337 -0.062 1.00 93.75 71 ALA A N 1
ATOM 555 C CA . ALA A 1 71 ? 15.096 -4.660 0.063 1.00 93.75 71 ALA A CA 1
ATOM 556 C C . ALA A 1 71 ? 15.480 -5.740 -0.955 1.00 93.75 71 ALA A C 1
ATOM 558 O O . ALA A 1 71 ? 15.069 -6.893 -0.856 1.00 93.75 71 ALA A O 1
ATOM 559 N N . GLY A 1 72 ? 16.245 -5.369 -1.985 1.00 90.00 72 GLY A N 1
ATOM 560 C CA . GLY A 1 72 ? 16.558 -6.280 -3.091 1.00 90.00 72 GLY A CA 1
ATOM 561 C C . GLY A 1 72 ? 15.294 -6.756 -3.822 1.00 90.00 72 GLY A C 1
ATOM 562 O O . GLY A 1 72 ? 14.612 -5.966 -4.483 1.00 90.00 72 GLY A O 1
ATOM 563 N N . ASN A 1 73 ? 15.001 -8.053 -3.736 1.00 89.69 73 ASN A N 1
ATOM 564 C CA . ASN A 1 73 ? 13.784 -8.684 -4.257 1.00 89.69 73 ASN A CA 1
ATOM 565 C C . ASN A 1 73 ? 12.694 -8.888 -3.187 1.00 89.69 73 ASN A C 1
ATOM 567 O O . ASN A 1 73 ? 11.634 -9.420 -3.511 1.00 89.69 73 ASN A O 1
ATOM 571 N N . MET A 1 74 ? 12.940 -8.477 -1.942 1.00 92.56 74 MET A N 1
ATOM 572 C CA . MET A 1 74 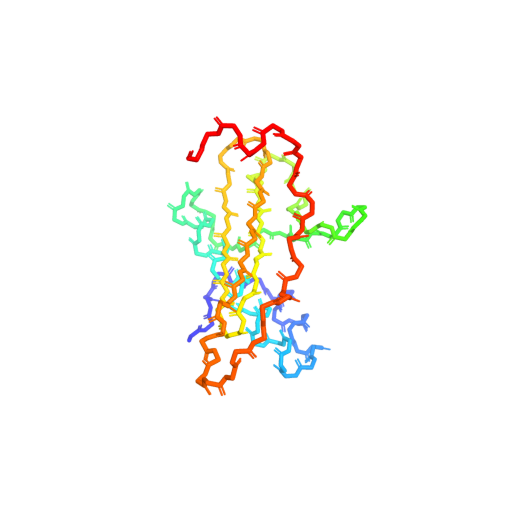? 11.987 -8.582 -0.841 1.00 92.56 74 MET A CA 1
ATOM 573 C C . MET A 1 74 ? 11.044 -7.380 -0.819 1.00 92.56 74 MET A C 1
ATOM 575 O O . MET A 1 74 ? 11.436 -6.249 -1.123 1.00 92.56 74 MET A O 1
ATOM 579 N N . VAL A 1 75 ? 9.801 -7.646 -0.428 1.00 95.12 75 VAL A N 1
ATOM 580 C CA . VAL A 1 75 ? 8.767 -6.648 -0.167 1.00 95.12 75 VAL A CA 1
ATOM 581 C C . VAL A 1 75 ? 8.302 -6.848 1.268 1.00 95.12 75 VAL A C 1
ATOM 583 O O . VAL A 1 75 ? 7.924 -7.959 1.631 1.00 95.12 75 VAL A O 1
ATOM 586 N N . GLY A 1 76 ? 8.325 -5.785 2.061 1.00 96.19 76 GLY A N 1
ATOM 587 C CA . GLY A 1 76 ? 7.754 -5.760 3.400 1.00 96.19 76 GLY A CA 1
ATOM 588 C C . GLY A 1 76 ? 6.554 -4.827 3.458 1.00 96.19 76 GLY A C 1
ATOM 589 O O . GLY A 1 76 ? 6.558 -3.761 2.839 1.00 96.19 76 GLY A O 1
ATOM 590 N N . VAL A 1 77 ? 5.535 -5.224 4.215 1.00 97.38 77 VAL A N 1
ATOM 591 C CA . VAL A 1 77 ? 4.384 -4.384 4.552 1.00 97.38 77 VAL A CA 1
ATOM 592 C C . VAL A 1 77 ? 4.203 -4.431 6.063 1.00 97.38 77 VAL A C 1
ATOM 594 O O . VAL A 1 77 ? 4.143 -5.513 6.640 1.00 97.38 77 VAL A O 1
ATOM 597 N N . ALA A 1 78 ? 4.122 -3.261 6.689 1.00 97.19 78 ALA A N 1
ATOM 598 C CA . ALA A 1 78 ? 3.680 -3.109 8.068 1.00 97.19 78 ALA A CA 1
ATOM 599 C C . ALA A 1 78 ? 2.273 -2.510 8.070 1.00 97.19 78 ALA A C 1
ATOM 601 O O . ALA A 1 78 ? 1.981 -1.627 7.264 1.00 97.19 78 ALA A O 1
ATOM 602 N N . LEU A 1 79 ? 1.426 -2.989 8.975 1.00 96.69 79 LEU A N 1
ATOM 603 C CA . LEU A 1 79 ? 0.077 -2.490 9.217 1.00 96.69 79 LEU A CA 1
ATOM 604 C C . LEU A 1 79 ? -0.047 -2.245 10.720 1.00 96.69 79 LEU A C 1
ATOM 606 O O . LEU A 1 79 ? 0.341 -3.111 11.503 1.00 96.69 79 LEU A O 1
ATOM 610 N N . THR A 1 80 ? -0.550 -1.081 11.117 1.00 94.44 80 THR A N 1
ATOM 611 C CA . THR A 1 80 ? -0.766 -0.748 12.525 1.00 94.44 80 THR A CA 1
ATOM 612 C C . THR A 1 80 ? -2.245 -0.586 12.820 1.00 94.44 80 THR A C 1
ATOM 614 O O . THR A 1 80 ? -2.976 0.046 12.059 1.00 94.44 80 THR A O 1
ATOM 617 N N . THR A 1 81 ? -2.683 -1.155 13.940 1.00 88.31 81 THR A N 1
ATOM 618 C CA . THR A 1 81 ? -4.052 -1.005 14.441 1.00 88.31 81 THR A CA 1
ATOM 619 C C . THR A 1 81 ? -4.298 0.387 15.012 1.00 88.31 81 THR A C 1
ATOM 621 O O . THR A 1 81 ? -5.440 0.830 15.034 1.00 88.31 81 THR A O 1
ATOM 624 N N . GLU A 1 82 ? -3.240 1.086 15.438 1.00 87.25 82 GLU A N 1
ATOM 625 C CA . GLU A 1 82 ? -3.309 2.431 16.012 1.00 87.25 82 GLU A CA 1
ATOM 626 C C . GLU A 1 82 ? -2.111 3.290 15.579 1.00 87.25 82 GLU A C 1
ATOM 628 O O . GLU A 1 82 ? -0.987 2.803 15.435 1.00 87.25 82 GLU A O 1
ATOM 633 N N . GLY A 1 83 ? -2.340 4.589 15.385 1.00 88.44 83 GLY A N 1
ATOM 634 C CA . GLY A 1 83 ? -1.284 5.551 15.061 1.00 88.44 83 GLY A CA 1
ATOM 635 C C . GLY A 1 83 ? -0.626 5.338 13.691 1.00 88.44 83 GLY A C 1
ATOM 636 O O . GLY A 1 83 ? -1.263 4.924 12.723 1.00 88.44 83 GLY A O 1
ATOM 637 N N . GLU A 1 84 ? 0.664 5.668 13.601 1.00 91.19 84 GLU A N 1
ATOM 638 C CA . GLU A 1 84 ? 1.464 5.506 12.385 1.00 91.19 84 GLU A CA 1
ATOM 639 C C . GLU A 1 84 ? 2.531 4.421 12.551 1.00 91.19 84 GLU A C 1
ATOM 641 O O . GLU A 1 84 ? 3.115 4.265 13.620 1.00 91.19 84 GLU A O 1
ATOM 646 N N . CYS A 1 85 ? 2.855 3.725 11.460 1.00 94.00 85 CYS A N 1
ATOM 647 C CA . CYS A 1 85 ? 3.989 2.808 11.407 1.00 94.00 85 CYS A CA 1
ATOM 648 C C . CYS A 1 85 ? 4.967 3.174 10.286 1.00 94.00 85 CYS A C 1
ATOM 650 O O . CYS A 1 85 ? 4.578 3.707 9.242 1.00 94.00 85 CYS A O 1
ATOM 652 N N . GLY A 1 86 ? 6.236 2.824 10.493 1.00 95.12 86 GLY A N 1
ATOM 653 C CA . GLY A 1 86 ? 7.293 2.877 9.490 1.00 95.12 86 GLY A CA 1
ATOM 654 C C . GLY A 1 86 ? 8.012 1.535 9.426 1.00 95.12 86 GLY A C 1
ATOM 655 O O . GLY A 1 86 ? 8.335 0.961 10.462 1.00 95.12 86 GLY A O 1
ATOM 656 N N . LEU A 1 87 ? 8.245 1.036 8.215 1.00 95.56 87 LEU A N 1
ATOM 657 C CA . LEU A 1 87 ? 9.054 -0.150 7.972 1.00 95.56 87 LEU A CA 1
ATOM 658 C C . LEU A 1 87 ? 10.262 0.252 7.130 1.00 95.56 87 LEU A C 1
ATOM 660 O O . LEU A 1 87 ? 10.100 0.733 6.009 1.00 95.56 87 LEU A O 1
ATOM 664 N N . ASP A 1 88 ? 11.460 0.026 7.658 1.00 94.38 88 ASP A N 1
ATOM 665 C CA . ASP A 1 88 ? 12.712 0.206 6.929 1.00 94.38 88 ASP A CA 1
ATOM 666 C C . ASP A 1 88 ? 13.417 -1.146 6.806 1.00 94.38 88 ASP A C 1
ATOM 668 O O . ASP A 1 88 ? 13.538 -1.885 7.784 1.00 94.38 88 ASP A O 1
ATOM 672 N N . MET A 1 89 ? 13.805 -1.509 5.586 1.00 94.94 89 MET A N 1
ATOM 673 C CA . MET A 1 89 ? 14.423 -2.796 5.285 1.00 94.94 89 MET A CA 1
ATOM 674 C C . MET A 1 89 ? 15.677 -2.563 4.461 1.00 94.94 89 MET A C 1
ATOM 676 O O . MET A 1 89 ? 15.628 -1.994 3.372 1.00 94.94 89 MET A O 1
ATOM 680 N N . GLU A 1 90 ? 16.792 -3.104 4.936 1.00 93.00 90 GLU A N 1
ATOM 681 C CA . GLU A 1 90 ? 18.070 -3.029 4.245 1.00 93.00 90 GLU A CA 1
ATOM 682 C C . GLU A 1 90 ? 18.653 -4.433 4.081 1.00 93.00 90 GLU A C 1
ATOM 684 O O . GLU A 1 90 ? 18.685 -5.235 5.014 1.00 93.00 90 GLU A O 1
ATOM 689 N N . LEU A 1 91 ? 19.111 -4.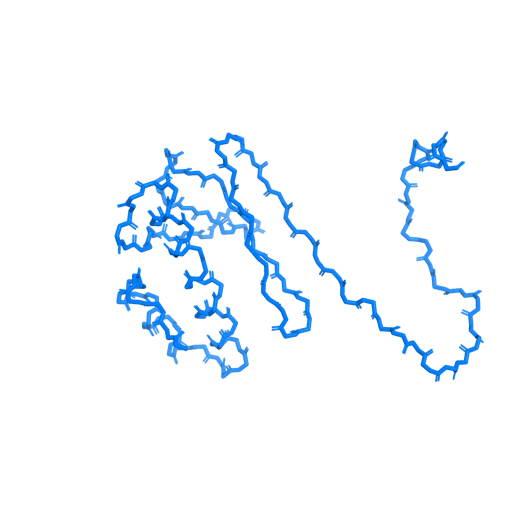752 2.868 1.00 90.38 91 LEU A N 1
ATOM 690 C CA . LEU A 1 91 ? 19.789 -6.016 2.603 1.00 90.38 91 LEU A CA 1
ATOM 691 C C . LEU A 1 91 ? 21.280 -5.849 2.904 1.00 90.38 91 LEU A C 1
ATOM 693 O O . LEU A 1 91 ? 21.991 -5.189 2.141 1.00 90.38 91 LEU A O 1
ATOM 697 N N . GLN A 1 92 ? 21.766 -6.484 3.972 1.00 87.50 92 GLN A N 1
ATOM 698 C CA . GLN A 1 92 ? 23.203 -6.571 4.216 1.00 87.50 92 GLN A CA 1
ATOM 699 C C . GLN A 1 92 ? 23.854 -7.407 3.115 1.00 87.50 92 GLN A C 1
ATOM 701 O O . GLN A 1 92 ? 23.579 -8.596 2.952 1.00 87.50 92 GLN A O 1
ATOM 706 N N . ARG A 1 93 ? 24.731 -6.781 2.332 1.00 80.38 93 ARG A N 1
ATOM 707 C CA . ARG A 1 93 ? 25.550 -7.497 1.356 1.00 80.38 93 ARG A CA 1
ATOM 708 C C . ARG A 1 93 ? 26.797 -7.992 2.071 1.00 80.38 93 ARG A C 1
ATOM 710 O O . ARG A 1 93 ? 27.648 -7.187 2.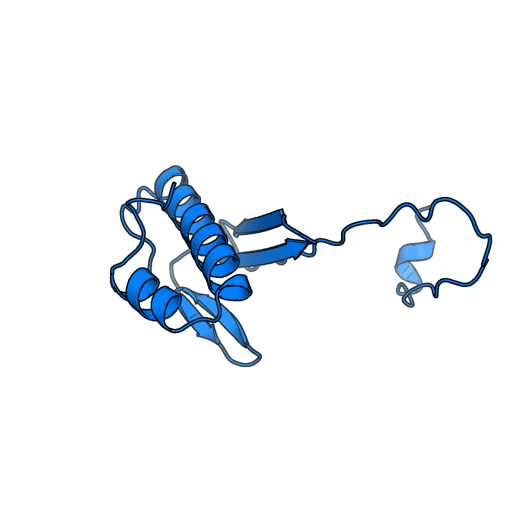437 1.00 80.38 93 ARG A O 1
ATOM 717 N N . THR A 1 94 ? 26.929 -9.304 2.246 1.00 66.44 94 THR A N 1
ATOM 718 C CA . THR A 1 94 ? 28.205 -9.894 2.656 1.00 66.44 94 THR A CA 1
ATOM 719 C C . THR A 1 94 ? 29.203 -9.663 1.524 1.00 66.44 94 THR A C 1
ATOM 721 O O . THR A 1 94 ? 29.176 -10.356 0.507 1.00 66.44 94 THR A O 1
ATOM 724 N N . SER A 1 95 ? 30.059 -8.652 1.663 1.00 60.12 95 SER A N 1
ATOM 725 C CA . SER A 1 95 ? 31.241 -8.526 0.815 1.00 60.12 95 SER A CA 1
ATOM 726 C C . SER A 1 95 ? 32.089 -9.774 1.046 1.00 60.12 95 SER A C 1
ATOM 728 O O . SER A 1 95 ? 32.638 -9.964 2.133 1.00 60.12 95 SER A O 1
ATOM 730 N N . ARG A 1 96 ? 32.172 -10.671 0.058 1.00 55.84 96 ARG A N 1
ATOM 731 C CA . ARG A 1 96 ? 33.231 -11.682 0.050 1.00 55.84 96 ARG A CA 1
ATOM 732 C C . ARG A 1 96 ? 34.538 -10.945 -0.232 1.00 55.84 96 ARG A C 1
ATOM 734 O O . ARG A 1 96 ? 34.884 -10.751 -1.387 1.00 55.84 96 ARG A O 1
ATOM 741 N N . GLY A 1 97 ? 35.199 -10.534 0.850 1.00 52.72 97 GLY A N 1
ATOM 742 C CA . GLY A 1 97 ? 36.601 -10.133 0.910 1.00 52.72 97 GLY A CA 1
ATOM 743 C C . GLY A 1 97 ? 36.948 -8.858 0.151 1.00 52.72 97 GLY A C 1
ATOM 744 O O . GLY A 1 97 ? 37.222 -8.916 -1.031 1.00 52.72 97 GLY A O 1
ATOM 745 N N . PHE A 1 98 ? 37.007 -7.734 0.862 1.00 45.06 98 PHE A N 1
ATOM 746 C CA . PHE A 1 98 ? 38.218 -6.916 1.012 1.00 45.06 98 PHE A CA 1
ATOM 747 C C . PHE A 1 98 ? 37.973 -5.993 2.211 1.00 45.06 98 PHE A C 1
ATOM 749 O O .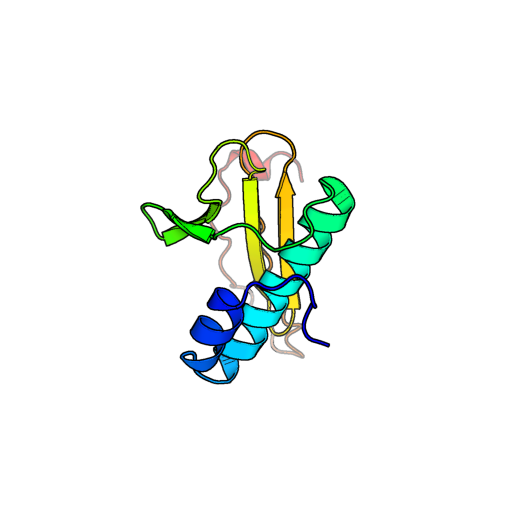 PHE A 1 98 ? 36.962 -5.293 2.267 1.00 45.06 98 PHE A O 1
ATOM 756 N N . HIS A 1 99 ? 38.860 -6.041 3.206 1.00 49.56 99 HIS A N 1
ATOM 757 C CA . HIS A 1 99 ? 38.843 -5.108 4.327 1.00 49.56 99 HIS A CA 1
ATOM 758 C C . HIS A 1 99 ? 38.895 -3.669 3.799 1.00 49.56 99 HIS A C 1
ATOM 760 O O . HIS A 1 99 ? 39.893 -3.243 3.221 1.00 49.56 99 HIS A O 1
ATOM 766 N N . HIS A 1 100 ? 37.841 -2.904 4.064 1.00 41.09 100 HIS A N 1
ATOM 767 C CA . HIS A 1 100 ? 37.934 -1.456 4.158 1.00 41.09 100 HIS A CA 1
ATOM 768 C C . HIS A 1 100 ? 37.238 -1.035 5.454 1.00 41.09 100 HIS A C 1
ATOM 770 O O . HIS A 1 100 ? 36.011 -1.124 5.536 1.00 41.09 100 HIS A O 1
ATOM 776 N N . PRO A 1 101 ? 37.982 -0.650 6.506 1.00 45.22 101 PRO A N 1
ATOM 777 C CA . PRO A 1 101 ? 37.388 -0.216 7.756 1.00 45.22 101 PRO A CA 1
ATOM 778 C C . PRO A 1 101 ? 37.002 1.254 7.602 1.00 45.22 101 PRO A C 1
ATOM 780 O O . PRO A 1 101 ? 37.706 2.113 8.101 1.00 45.22 101 PRO A O 1
ATOM 783 N N . HIS A 1 102 ? 35.955 1.566 6.835 1.00 47.59 102 HIS A N 1
ATOM 784 C CA . HIS A 1 102 ? 35.337 2.900 6.855 1.00 47.59 102 HIS A CA 1
ATOM 785 C C . HIS A 1 102 ? 34.008 2.933 6.084 1.00 47.59 102 HIS A C 1
ATOM 787 O O . HIS A 1 102 ? 33.804 3.719 5.163 1.00 47.59 102 HIS A O 1
ATOM 793 N N . SER A 1 103 ? 33.054 2.085 6.456 1.00 43.03 103 SER A N 1
ATOM 794 C CA . SER A 1 103 ? 31.649 2.344 6.126 1.00 43.03 103 SER A CA 1
ATOM 795 C C . SER A 1 103 ? 31.032 3.140 7.271 1.00 43.03 103 SER A C 1
ATOM 797 O O . SER A 1 103 ? 30.680 2.585 8.307 1.00 43.03 103 SER A O 1
ATOM 799 N N . LEU A 1 104 ? 31.008 4.456 7.052 1.00 44.91 104 LEU A N 1
ATOM 800 C CA . LEU A 1 104 ? 30.322 5.520 7.784 1.00 44.91 104 LEU A CA 1
ATOM 801 C C . LEU A 1 104 ? 29.192 5.015 8.698 1.00 44.91 104 LEU A C 1
ATOM 803 O O . LEU A 1 104 ? 28.132 4.607 8.222 1.00 44.91 104 LEU A O 1
ATOM 807 N N . GLU A 1 105 ? 29.409 5.129 10.011 1.00 46.69 105 GLU A N 1
ATOM 808 C CA . GLU A 1 105 ? 28.324 5.325 10.971 1.00 46.69 105 GLU A CA 1
ATOM 809 C C . GLU A 1 105 ? 27.391 6.399 10.386 1.00 46.69 105 GLU A C 1
ATOM 811 O O . GLU A 1 105 ? 27.794 7.552 10.206 1.00 46.69 105 GLU A O 1
ATOM 816 N N . ARG A 1 106 ? 26.122 6.061 10.112 1.00 53.94 106 ARG A N 1
ATOM 817 C CA . ARG A 1 106 ? 25.083 7.096 10.220 1.00 53.94 106 ARG A CA 1
ATOM 818 C C . ARG A 1 106 ? 25.265 7.694 11.614 1.00 53.94 106 ARG A C 1
ATOM 820 O O . ARG A 1 106 ? 25.420 6.900 12.544 1.00 53.94 106 ARG A O 1
ATOM 827 N N . PRO A 1 107 ? 25.270 9.024 11.794 1.00 47.25 107 PRO A N 1
ATOM 828 C CA . PRO A 1 107 ? 25.336 9.591 13.127 1.00 47.25 107 PRO A CA 1
ATOM 829 C C . PRO A 1 107 ? 24.065 9.168 13.865 1.00 47.25 107 PRO A C 1
ATOM 831 O O . PRO A 1 107 ? 23.011 9.791 13.754 1.00 47.25 107 PRO A O 1
ATOM 834 N N . LEU A 1 108 ? 24.162 8.049 14.579 1.00 55.34 108 LEU A N 1
ATOM 835 C CA . LEU A 1 108 ? 23.250 7.703 15.641 1.00 55.34 108 LEU A CA 1
ATOM 836 C C . LEU A 1 108 ? 23.310 8.877 16.609 1.00 55.34 108 LEU A C 1
ATOM 838 O O . LEU A 1 108 ? 24.398 9.366 16.939 1.00 55.34 108 LEU A O 1
ATOM 842 N N . SER A 1 109 ? 22.146 9.369 17.023 1.00 57.09 109 SER A N 1
ATOM 843 C CA . SER A 1 109 ? 22.106 10.381 18.067 1.00 57.09 109 SER A CA 1
ATOM 844 C C . SER A 1 109 ? 22.903 9.862 19.276 1.00 57.09 109 SER A C 1
ATOM 846 O O . SER A 1 109 ? 22.891 8.654 19.536 1.00 57.09 109 SER A O 1
ATOM 848 N N . PRO A 1 110 ? 23.607 10.731 20.025 1.00 58.44 110 PRO A N 1
ATOM 849 C CA . PRO A 1 110 ? 24.459 10.312 21.144 1.00 58.44 110 PRO A CA 1
ATOM 850 C C . PRO A 1 110 ? 23.753 9.385 22.148 1.00 58.44 110 PRO A C 1
ATOM 852 O O . PRO A 1 110 ? 24.390 8.545 22.771 1.00 58.44 110 PRO A O 1
ATOM 855 N N . VAL A 1 111 ? 22.424 9.495 22.241 1.00 62.41 111 VAL A N 1
ATOM 856 C CA . VAL A 1 111 ? 21.534 8.678 23.078 1.00 62.41 111 VAL A CA 1
ATOM 857 C C . VAL A 1 111 ? 21.599 7.182 22.747 1.00 62.41 111 VAL A C 1
ATOM 859 O O . VAL A 1 111 ? 21.479 6.349 23.640 1.00 62.41 111 VAL A O 1
ATOM 862 N N . MET A 1 112 ? 21.818 6.813 21.485 1.00 55.69 112 MET A N 1
ATOM 863 C CA . MET A 1 112 ? 21.782 5.416 21.043 1.00 55.69 112 MET A CA 1
ATOM 864 C C . MET A 1 112 ? 23.119 4.681 21.256 1.00 55.69 112 MET A C 1
ATOM 866 O O . MET A 1 112 ? 23.198 3.484 21.000 1.00 55.69 112 MET A O 1
ATOM 870 N N . LYS A 1 113 ? 24.159 5.379 21.745 1.00 52.19 113 LYS A N 1
ATOM 871 C CA . LYS A 1 113 ? 25.469 4.797 22.098 1.00 52.19 113 LYS A CA 1
ATOM 872 C C . LYS A 1 113 ? 25.551 4.305 23.551 1.00 52.19 113 LYS A C 1
ATOM 874 O O . LYS A 1 113 ? 26.493 3.601 23.887 1.00 52.19 113 LYS A O 1
ATOM 879 N N . THR A 1 114 ? 24.590 4.659 24.408 1.00 48.47 114 THR A N 1
ATOM 880 C CA . THR A 1 114 ? 24.667 4.429 25.867 1.00 48.47 114 THR A CA 1
ATOM 881 C C . THR A 1 114 ? 24.082 3.082 26.325 1.00 48.47 114 THR A C 1
ATOM 883 O O . THR A 1 114 ? 24.118 2.774 27.510 1.00 48.47 114 THR A O 1
ATOM 886 N N . TYR A 1 115 ? 23.554 2.264 25.409 1.00 45.12 115 TYR A N 1
ATOM 887 C CA . TYR A 1 115 ? 22.950 0.956 25.707 1.00 45.12 115 TYR A CA 1
ATOM 888 C C . TYR A 1 115 ? 23.500 -0.144 24.785 1.00 45.12 115 TYR A C 1
ATOM 890 O O . TYR A 1 115 ? 22.735 -0.820 24.096 1.00 45.12 115 TYR A O 1
ATOM 898 N N . GLY A 1 116 ? 24.826 -0.281 24.729 1.00 40.28 116 GLY A N 1
ATOM 899 C CA . GLY A 1 116 ? 25.529 -1.333 23.988 1.00 40.28 116 GLY A CA 1
ATOM 900 C C . GLY A 1 116 ? 26.578 -2.013 24.846 1.00 40.28 116 GLY A C 1
ATOM 901 O O . GLY A 1 116 ? 27.184 -1.301 25.678 1.00 40.28 116 GLY A O 1
#

Sequence (116 aa):
MVSIRLSSSCHIEARNLPAHRRTRFLASRGLLAELMFMLYGIGELPEIIIQAKGKPAFRDKNLPGFSISYAGNMVGVALTTEGECGLDMELQRTSRGFHHPHSLERPLSPVMKTYG

Mean predicted aligned error: 9.37 Å

Foldseek 3Di:
DQAPQEDPVLVVVLVVDDPVVSVLSRVQQRVQSVVCCVPPVRSHRADWDQDPPRFIDGPDPQAWAKEWEDEDPDIDMDTDPDDYDYDYDYDDDPPPDDDDPDPDDPPDPPVVVPPD

=== Feature glossary ===
Key to the feature types in this record:

Secondary structure (8-state, DSSP). Secondary structure is the local, repeating backbone conformation. DSSP classifies it into eight states by reading the hydrogen-bond network: three helix types (H, G, I), two β types (E, B), two non-regular types (T, S), and unstructured coil (-).

Backbone torsions (φ/ψ). Backbone dihedral angles. Every residue except chain termini has a φ (preceding-C → N → Cα → C) and a ψ (N → Cα → C → next-N). They are reported in degrees following the IUPAC sign convention. Secondary structure is es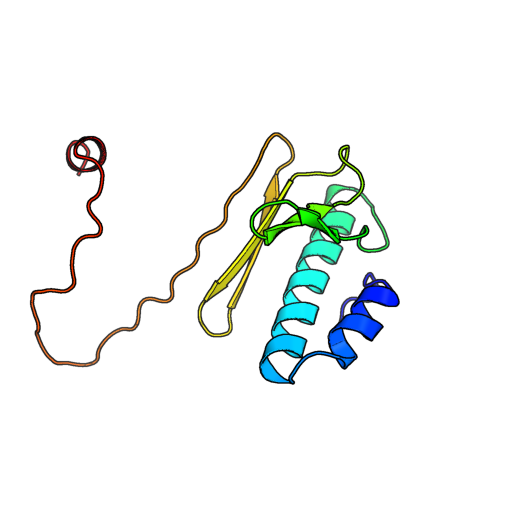sentially a statement about which (φ, ψ) basin each residue occupies.

Predicted aligned error. Predicted Aligned Error (PAE) is an AlphaFold confidence matrix: entry (i, j) is the expected error in the position of residue j, in ångströms, when the prediction is superimposed on the true structure at residue i. Low PAE within a block of residues means that block is internally rigid and well-predicted; high PAE between two blocks means their relative placement is uncertain even if each block individually is confident.

B-factor. B-factor (Debye–Waller factor) reflects atomic displacement in the crystal lattice. It is an experimental observable (units Å²), not a prediction; low values mean the atom is pinned down, high values mean it moves or is heterogeneous across the crystal.

Secondary structure (3-state, P-SEA). Three-state secondary structure (P-SEA) collapses the eight DSSP classes into helix (a), strand (b), and coil (c). P-SEA assigns these from Cα geometry alone — distances and angles — without requiring backbone oxygens, so it works on any Cα trace.

Sequence. Primary structure: the covalent order of the twenty standard amino acids along the backbone. Two proteins with the same sequence will (almost always) fold to the same structure; two with 30% identity often share a fold but not the details.

pLDDT. pLDDT is the predicted lDDT-Cα score: AlphaFold's confidence that the local environment of each residue (all inter-atomic distances within 15 Å) is correctly placed. It is a per-residue number between 0 and 100, with higher meaning more reliable.

InterPro / GO / CATH / organism. Functional annotations link the protein to curated databases. InterPro entries identify conserved domains and families by matching the sequence against member-database signatures (Pfam, PROSITE, CDD, …). Gene Ontology (GO) terms describe molecular function, biological process, and cellular component in a controlled vocabulary. CATH places the structure in a hierarchical fold classification (Class/Architecture/Topology/Homologous-superfamily). The organism is the source species.

Contact-map, Ramachandran, and PAE plots. Three diagnostic plots accompany the record. The Cα contact map visualizes the tertiary structure as a 2D adjacency matrix (8 Å cutoff, sequence-local contacts suppressed). The Ramachandran plot shows the distribution of backbone (φ, ψ) torsions, with points in the α and β basins reflecting secondary structure content. The PAE plot shows AlphaFold's inter-residue confidence as a color matrix.

mmCIF coordinates. The mmCIF table is the protein's shape written out atom by atom. For each backbone N, Cα, C, and carbonyl O, it records an (x, y, z) coordinate triple in Å plus the residue type, chain letter, and residue number.

Radius of gyration, Cα contacts, bounding box. Three whole-structure scalars: the radius of gyration (RMS distance of Cα from centroid, in Å), the count of Cα–Cα contacts (pairs closer than 8 Å and separated by more than four residues in sequence — i.e. tertiary, not local, contacts), and the bounding-box dimensions. Together they distinguish compact globular folds from extended fibres or disordered chains.

Foldseek 3Di. The Foldseek 3Di string encodes local tertiary geometry as a 20-letter alphabet — one character per residue — derived from the relative positions of nearby Cα atoms. Unlike the amino-acid sequence, 3Di is a direct function of the 3D structure, so two proteins with the same fold have similar 3Di strings even at low sequence identity.

Rendered structure images. Six rendered views show the 3D structure from the faces of a cube — i.e. along ±x, ±y, ±z. Rendering representation is drawn randomly per protein from cartoon (secondary-structure ribbons), sticks (backbone bonds), or molecular surface; coloring is either N→C rainbow (blue at the N-terminus through red at the C-terminus) or one color per chain.

Nearest PDB structures. The Foldseek neighbor list gives the closest experimentally determined structures in the PDB, ranked by structural alignment. TM-score near 1 means near-identical fold; near 0.3 means only rough topology match. This is how one f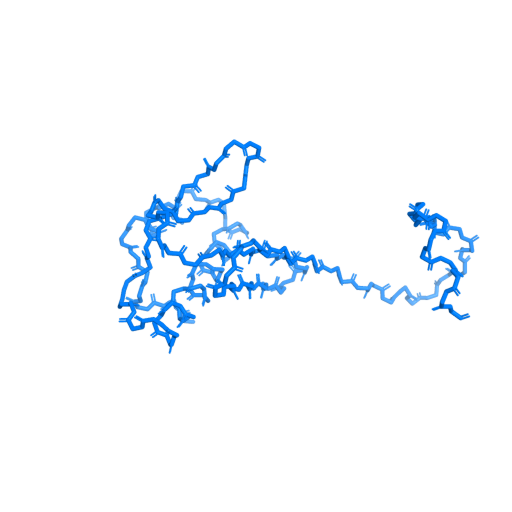inds what a novel AlphaFold prediction most resembles in the solved-structure universe.

Solvent-accessible surface area. SASA measures how much of the protein is reachable by solvent. It is computed by rolling a water-sized probe over the atomic surface and summing the exposed area (Å²). Per-residue SASA distinguis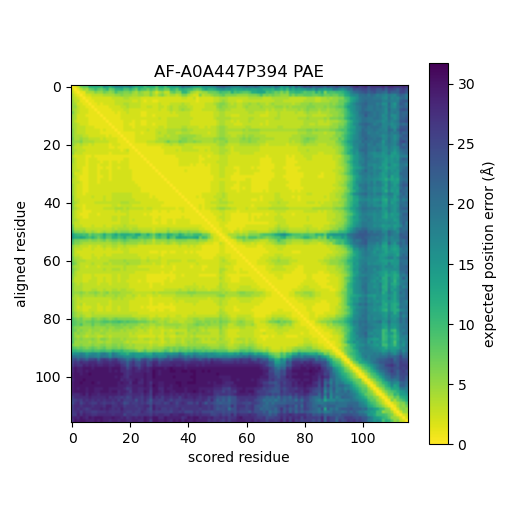hes core (buried, low SASA) from surface (exposed, high SASA) residues; total SASA is a whole-molecule size measure.